Protein AF-A0A4S2TDA5-F1 (afdb_monomer)

pLDDT: mean 90.7, std 11.22, range [38.66, 98.19]

Solvent-accessible surface area (backbone atoms only — not comparable to full-atom values): 6690 Å² total; per-residue (Å²): 132,83,69,78,57,40,50,72,66,70,32,44,70,84,56,69,58,73,66,59,47,52,54,49,51,54,52,30,56,76,67,67,71,54,53,72,64,60,48,41,49,53,52,29,46,51,42,53,57,52,50,70,79,43,64,88,83,43,61,64,57,53,50,54,35,51,55,30,42,52,52,38,36,53,49,26,60,75,65,71,61,67,81,48,94,70,55,70,82,41,73,66,40,80,81,38,51,64,29,56,46,26,37,46,44,32,54,51,46,69,73,66,60,74,134

Radius of gyration: 13.61 Å; Cα contacts (8 Å, |Δi|>4): 101; chains: 1; bounding box: 36×39×34 Å

Mean predicted aligned error: 4.08 Å

Sequence (115 aa):
MTDFPPSADTAYINAPHVQEETEELLRLRRAGRISDRDWLLRHAALTDRQARGADPADSKVQTALQRSVDKLIAFDTANATTAGPLAADDPAWAADPRGYIRQEYALWAARNTRP

Foldseek 3Di:
DQDALHDLCLLCVPPDDLVVLVVVLVVCVVVVNDDPLRSLLSVLNSLVVVCVVDDPPPPVSVVSNVVSLVVNLVVCVVVVPQDADAHSPHCVCVVPSSSSSSRRSSVVCVVPPDD

Nearest PDB structures (foldseek):
  5kcu-assembly1_B  TM=4.171E-01  e=3.714E+00  Homo sapiens
  2qgt-assembly1_A  TM=4.045E-01  e=5.065E+00  Homo sapiens

Structure (mmCIF, N/CA/C/O backbone):
data_AF-A0A4S2TDA5-F1
#
_entry.id   AF-A0A4S2TDA5-F1
#
loop_
_atom_site.group_PDB
_atom_site.id
_atom_site.type_symbol
_atom_site.label_atom_id
_atom_site.label_alt_id
_atom_site.label_comp_id
_atom_site.label_asym_id
_atom_site.label_entity_id
_atom_site.label_seq_id
_atom_site.pdbx_PDB_ins_code
_atom_site.Cartn_x
_atom_site.Cartn_y
_atom_site.Cartn_z
_atom_site.occupancy
_atom_site.B_iso_or_equiv
_atom_site.auth_seq_id
_atom_site.auth_comp_id
_atom_site.auth_asym_id
_atom_site.auth_atom_id
_atom_site.pdbx_PDB_model_num
ATOM 1 N N . MET A 1 1 ? 0.842 -25.906 -2.315 1.00 40.72 1 MET A N 1
ATOM 2 C CA . MET A 1 1 ? 1.626 -24.808 -1.720 1.00 40.72 1 MET A CA 1
ATOM 3 C C . MET A 1 1 ? 1.199 -23.543 -2.429 1.00 40.72 1 MET A C 1
ATOM 5 O O . MET A 1 1 ? 1.286 -23.510 -3.645 1.00 40.72 1 MET A O 1
ATOM 9 N N . THR A 1 2 ? 0.631 -22.574 -1.722 1.00 51.94 2 THR A N 1
ATOM 10 C CA . THR A 1 2 ? 0.519 -21.209 -2.250 1.00 51.94 2 THR A CA 1
ATOM 11 C C . THR A 1 2 ? 1.919 -20.615 -2.231 1.00 51.94 2 THR A C 1
ATOM 13 O O . THR A 1 2 ? 2.501 -20.517 -1.151 1.00 51.94 2 THR A O 1
ATOM 16 N N . ASP A 1 3 ? 2.468 -20.286 -3.397 1.00 61.09 3 ASP A N 1
ATOM 17 C CA . ASP A 1 3 ? 3.717 -19.532 -3.482 1.00 61.09 3 ASP A CA 1
ATOM 18 C C . ASP A 1 3 ? 3.508 -18.180 -2.789 1.00 61.09 3 ASP A C 1
ATOM 20 O O . ASP A 1 3 ? 2.590 -17.427 -3.129 1.00 61.09 3 ASP A O 1
ATOM 24 N N . PHE A 1 4 ? 4.313 -17.920 -1.760 1.00 63.62 4 PHE A N 1
ATOM 25 C CA . PHE A 1 4 ? 4.355 -16.643 -1.057 1.00 63.62 4 PHE A CA 1
ATOM 26 C C . PHE A 1 4 ? 5.652 -15.917 -1.420 1.00 63.62 4 PHE A C 1
ATOM 28 O O . PHE A 1 4 ? 6.707 -16.558 -1.425 1.00 63.62 4 PHE A O 1
ATOM 35 N N . PRO A 1 5 ? 5.598 -14.597 -1.672 1.00 74.94 5 PRO A N 1
ATOM 36 C CA . PRO A 1 5 ? 4.406 -13.737 -1.745 1.00 74.94 5 PRO A CA 1
ATOM 37 C C . PRO A 1 5 ? 3.513 -14.028 -2.972 1.00 74.94 5 PRO A C 1
ATOM 39 O O . PRO A 1 5 ? 4.004 -14.550 -3.974 1.00 74.94 5 PRO A O 1
ATOM 42 N N . PRO A 1 6 ? 2.207 -13.687 -2.931 1.00 86.69 6 PRO A N 1
ATOM 43 C CA . PRO A 1 6 ? 1.319 -13.917 -4.066 1.00 86.69 6 PRO A CA 1
ATOM 44 C C . PRO A 1 6 ? 1.793 -13.145 -5.304 1.00 86.69 6 PRO A C 1
ATOM 46 O O . PRO A 1 6 ? 2.228 -11.992 -5.218 1.00 86.69 6 PRO A O 1
ATOM 49 N N . SER A 1 7 ? 1.656 -13.769 -6.477 1.00 90.50 7 SER A N 1
ATOM 50 C CA . SER A 1 7 ? 1.916 -13.100 -7.753 1.00 90.50 7 SER A CA 1
ATOM 51 C C . SER A 1 7 ? 0.991 -11.892 -7.938 1.00 90.50 7 SER A C 1
ATOM 53 O O . SER A 1 7 ? -0.084 -11.806 -7.339 1.00 90.50 7 SER A O 1
ATOM 55 N N . ALA A 1 8 ? 1.386 -10.955 -8.802 1.00 91.56 8 ALA A N 1
ATOM 56 C CA . ALA A 1 8 ? 0.557 -9.790 -9.103 1.00 91.56 8 ALA A CA 1
ATOM 57 C C . ALA A 1 8 ? -0.814 -10.184 -9.684 1.00 91.56 8 ALA A C 1
ATOM 59 O O . ALA A 1 8 ? -1.811 -9.538 -9.377 1.00 91.56 8 ALA A O 1
ATOM 60 N N . ASP A 1 9 ? -0.879 -11.242 -10.498 1.00 91.31 9 ASP A N 1
ATOM 61 C CA . ASP A 1 9 ? -2.145 -11.724 -11.064 1.00 91.31 9 ASP A CA 1
ATOM 62 C C . ASP A 1 9 ? -3.071 -12.266 -9.977 1.00 91.31 9 ASP A C 1
ATOM 64 O O . ASP A 1 9 ? -4.245 -11.911 -9.942 1.00 91.31 9 ASP A O 1
ATOM 68 N N . THR A 1 10 ? -2.533 -13.041 -9.032 1.00 92.19 10 THR A N 1
ATOM 69 C CA . THR A 1 10 ? -3.306 -13.551 -7.895 1.00 92.19 10 THR A CA 1
ATOM 70 C C . THR A 1 10 ? -3.750 -12.425 -6.962 1.00 92.19 10 THR A C 1
ATOM 72 O O . THR A 1 10 ? -4.908 -12.384 -6.554 1.00 92.19 10 THR A O 1
ATOM 75 N N . ALA A 1 11 ? -2.855 -11.492 -6.625 1.00 93.56 11 ALA A N 1
ATOM 76 C CA . ALA A 1 11 ? -3.148 -10.422 -5.673 1.00 93.56 11 ALA A CA 1
ATOM 77 C C . ALA A 1 11 ? -4.178 -9.411 -6.198 1.00 93.56 11 ALA A C 1
ATOM 79 O O . ALA A 1 11 ? -4.933 -8.838 -5.413 1.00 93.56 11 ALA A O 1
ATOM 80 N N . TYR A 1 12 ? -4.221 -9.193 -7.515 1.00 94.62 12 TYR A N 1
ATOM 81 C CA . TYR A 1 12 ? -5.059 -8.168 -8.137 1.00 94.62 12 TYR A CA 1
ATOM 82 C C . TYR A 1 12 ? -6.227 -8.720 -8.956 1.00 94.62 12 TYR A C 1
ATOM 84 O O . TYR A 1 12 ? -6.880 -7.941 -9.647 1.00 94.62 12 TYR A O 1
ATOM 92 N N . ILE A 1 13 ? -6.524 -10.020 -8.864 1.00 93.19 13 ILE A N 1
ATOM 93 C CA . ILE A 1 13 ? -7.575 -10.678 -9.661 1.00 93.19 13 ILE A CA 1
ATOM 94 C C . ILE A 1 13 ? -8.947 -9.991 -9.556 1.00 93.19 13 ILE A C 1
ATOM 96 O O . ILE A 1 13 ? -9.662 -9.899 -10.547 1.00 93.19 13 ILE A O 1
ATOM 100 N N . ASN A 1 14 ? -9.276 -9.449 -8.380 1.00 89.38 14 ASN A N 1
ATOM 101 C CA . ASN A 1 14 ? -10.534 -8.743 -8.109 1.00 89.38 14 ASN A CA 1
ATOM 102 C C . ASN A 1 14 ? -10.336 -7.232 -7.903 1.00 89.38 14 ASN A C 1
ATOM 104 O O . ASN A 1 14 ? -11.208 -6.559 -7.354 1.00 89.38 14 ASN A O 1
ATOM 108 N N . ALA A 1 15 ? -9.170 -6.690 -8.261 1.00 93.56 15 ALA A N 1
ATOM 109 C CA . ALA A 1 15 ? -8.893 -5.277 -8.054 1.00 93.56 15 ALA A CA 1
ATOM 110 C C . ALA A 1 15 ? -9.712 -4.418 -9.043 1.00 93.56 15 ALA A C 1
ATOM 112 O O . ALA A 1 15 ? -9.766 -4.761 -10.226 1.00 93.56 15 ALA A O 1
ATOM 113 N N . PRO A 1 16 ? -10.288 -3.277 -8.611 1.00 93.50 16 PRO A N 1
ATOM 114 C CA . PRO A 1 16 ? -10.987 -2.358 -9.511 1.00 93.50 16 PRO A CA 1
ATOM 115 C C . PRO A 1 16 ? -10.077 -1.848 -10.627 1.00 93.50 16 PRO A C 1
ATOM 117 O O . PRO A 1 16 ? -8.848 -1.843 -10.477 1.00 93.50 16 PRO A O 1
ATOM 120 N N . HIS A 1 17 ? -10.653 -1.348 -11.720 1.00 92.62 17 HIS A N 1
ATOM 121 C CA . HIS A 1 17 ? -9.850 -0.758 -12.787 1.00 92.62 17 HIS A CA 1
ATOM 122 C C . HIS A 1 17 ? -8.998 0.412 -12.251 1.00 92.62 17 HIS A C 1
ATOM 124 O O . HIS A 1 17 ? -9.404 1.131 -11.338 1.00 92.62 17 HIS A O 1
ATOM 130 N N . VAL A 1 18 ? -7.798 0.622 -12.810 1.00 91.88 18 VAL A N 1
ATOM 131 C CA . VAL A 1 18 ? -6.819 1.619 -12.316 1.00 91.88 18 VAL A CA 1
ATOM 132 C C . VAL A 1 18 ? -7.435 3.018 -12.203 1.00 91.88 18 VAL A C 1
ATOM 134 O O . VAL A 1 18 ? -7.221 3.705 -11.205 1.00 91.88 18 VAL A O 1
ATOM 137 N N . GLN A 1 19 ? -8.225 3.425 -13.200 1.00 92.81 19 GLN A N 1
ATOM 138 C CA . GLN A 1 19 ? -8.892 4.729 -13.205 1.00 92.81 19 GLN A CA 1
ATOM 139 C C . GLN A 1 19 ? -9.940 4.849 -12.085 1.00 92.81 19 GLN A C 1
ATOM 141 O O . GLN A 1 19 ? -9.928 5.828 -11.343 1.00 92.81 19 GLN A O 1
ATOM 146 N N . GLU A 1 20 ? -10.788 3.832 -11.916 1.00 94.38 20 GLU A N 1
ATOM 147 C CA . GLU A 1 20 ? -11.840 3.803 -10.889 1.00 94.38 20 GLU A CA 1
ATOM 148 C C . GLU A 1 20 ? -11.241 3.841 -9.480 1.00 94.38 20 GLU A C 1
ATOM 150 O O . GLU A 1 20 ? -11.670 4.625 -8.635 1.00 94.38 20 GLU A O 1
ATOM 155 N N . GLU A 1 21 ? -10.194 3.047 -9.238 1.00 95.25 21 GLU A N 1
ATOM 156 C CA . GLU A 1 21 ? -9.490 3.039 -7.956 1.00 95.25 21 GLU A CA 1
ATOM 157 C C . GLU A 1 21 ? -8.838 4.398 -7.668 1.00 95.25 21 GLU A C 1
ATOM 159 O O . GLU A 1 21 ? -8.874 4.870 -6.533 1.00 95.25 21 GLU A O 1
ATOM 164 N N . THR A 1 22 ? -8.261 5.048 -8.685 1.00 95.50 22 THR A N 1
ATOM 165 C CA . THR A 1 22 ? -7.651 6.379 -8.538 1.00 95.50 22 THR A CA 1
ATOM 166 C C . THR A 1 22 ? -8.688 7.405 -8.084 1.00 95.50 22 THR A C 1
ATOM 168 O O . THR A 1 22 ? -8.462 8.140 -7.118 1.00 95.50 22 THR A O 1
ATOM 171 N N . GLU A 1 23 ? -9.834 7.451 -8.762 1.00 96.81 23 GLU A N 1
ATOM 172 C CA . GLU A 1 23 ? -10.922 8.377 -8.446 1.00 96.81 23 GLU A CA 1
ATOM 173 C C . GLU A 1 23 ? -11.503 8.111 -7.056 1.00 96.81 23 GLU A C 1
ATOM 175 O O . GLU A 1 23 ? -11.663 9.042 -6.258 1.00 96.81 23 GLU A O 1
ATOM 180 N N . GLU A 1 24 ? -11.747 6.841 -6.729 1.00 96.12 24 GLU A N 1
ATOM 181 C CA . GLU A 1 24 ? -12.293 6.438 -5.438 1.00 96.12 24 GLU A CA 1
ATOM 182 C C . GLU A 1 24 ? -11.340 6.766 -4.288 1.00 96.12 24 GLU A C 1
ATOM 184 O O . GLU A 1 24 ? -11.759 7.340 -3.279 1.00 96.12 24 GLU A O 1
ATOM 189 N N . LEU A 1 25 ? -10.046 6.474 -4.439 1.00 96.56 25 LEU A N 1
ATOM 190 C CA . LEU A 1 25 ? -9.043 6.817 -3.438 1.00 96.56 25 LEU A CA 1
ATOM 191 C C . LEU A 1 25 ? -9.022 8.324 -3.178 1.00 96.56 25 LEU A C 1
ATOM 193 O O . LEU A 1 25 ? -9.111 8.750 -2.021 1.00 96.56 25 LEU A O 1
ATOM 197 N N . LEU A 1 26 ? -8.955 9.147 -4.228 1.00 96.62 26 LEU A N 1
ATOM 198 C CA . LEU A 1 26 ? -8.959 10.604 -4.082 1.00 96.62 26 LEU A CA 1
ATOM 199 C C . LEU A 1 26 ? -10.237 11.105 -3.401 1.00 96.62 26 LEU A C 1
ATOM 201 O O . LEU A 1 26 ? -10.170 11.977 -2.528 1.00 96.6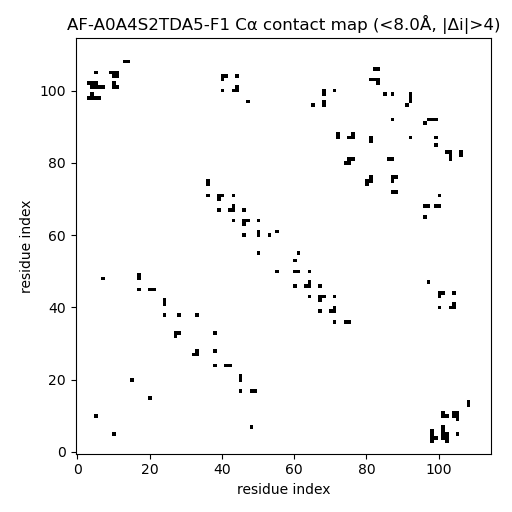2 26 LEU A O 1
ATOM 205 N N . ARG A 1 27 ? -11.395 10.544 -3.764 1.00 97.94 27 ARG A N 1
ATOM 206 C CA . ARG A 1 27 ? -12.688 10.873 -3.154 1.00 97.94 27 ARG A CA 1
ATOM 207 C C . ARG A 1 27 ? -12.701 10.540 -1.663 1.00 97.94 27 ARG A C 1
ATOM 209 O O . ARG A 1 27 ? -13.055 11.398 -0.853 1.00 97.94 27 ARG A O 1
ATOM 216 N N . LEU A 1 28 ? -12.289 9.328 -1.287 1.00 97.44 28 LEU A N 1
ATOM 217 C CA . LEU A 1 28 ? -12.238 8.884 0.106 1.00 97.44 28 LEU A CA 1
ATOM 218 C C . LEU A 1 28 ? -11.256 9.713 0.936 1.00 97.44 28 LEU A C 1
ATOM 220 O O . LEU A 1 28 ? -11.592 10.108 2.054 1.00 97.44 28 LEU A O 1
ATOM 224 N N . ARG A 1 29 ? -10.073 10.022 0.387 1.00 96.31 29 ARG A N 1
ATOM 225 C CA . ARG A 1 29 ? -9.055 10.825 1.076 1.00 96.31 29 ARG A CA 1
ATOM 226 C C . ARG A 1 29 ? -9.543 12.243 1.342 1.00 96.31 29 ARG A C 1
ATOM 228 O O . ARG A 1 29 ? -9.423 12.715 2.467 1.00 96.31 29 ARG A O 1
ATOM 235 N N . ARG A 1 30 ? -10.140 12.902 0.343 1.00 96.50 30 ARG A N 1
ATOM 236 C CA . ARG A 1 30 ? -10.716 14.253 0.495 1.00 96.50 30 ARG A CA 1
ATOM 237 C C . ARG A 1 30 ? -11.857 14.289 1.506 1.00 96.50 30 ARG A C 1
ATOM 239 O O . ARG A 1 30 ? -11.986 15.261 2.237 1.00 96.50 30 ARG A O 1
ATOM 246 N N . ALA A 1 31 ? -12.666 13.234 1.553 1.00 97.19 31 ALA A N 1
ATOM 247 C CA . ALA A 1 31 ? -13.766 13.117 2.502 1.00 97.19 31 ALA A CA 1
ATOM 248 C C . ALA A 1 31 ? -13.324 12.685 3.916 1.00 97.19 31 ALA A C 1
ATOM 250 O O . ALA A 1 31 ? -14.174 12.600 4.797 1.00 97.19 31 ALA A O 1
ATOM 251 N N . GLY A 1 32 ? -12.043 12.357 4.137 1.00 96.44 32 GLY A N 1
ATOM 252 C CA . GLY A 1 32 ? -11.566 11.802 5.411 1.00 96.44 32 GLY A CA 1
ATOM 253 C C . GLY A 1 32 ? -12.163 10.427 5.746 1.00 96.44 32 GLY A C 1
ATOM 254 O O . GLY A 1 32 ? -12.311 10.087 6.913 1.00 96.44 32 GLY A O 1
ATOM 255 N N . ARG A 1 33 ? -12.556 9.643 4.731 1.00 97.00 33 ARG A N 1
ATOM 256 C CA . ARG A 1 33 ? -13.287 8.365 4.872 1.00 97.00 33 ARG A CA 1
ATOM 257 C C . ARG A 1 33 ? -12.427 7.124 4.622 1.00 97.00 33 ARG A C 1
ATOM 259 O O . ARG A 1 33 ? -12.961 6.051 4.361 1.00 97.00 33 ARG A O 1
ATOM 266 N N . ILE A 1 34 ? -11.110 7.271 4.668 1.00 97.00 34 ILE A N 1
ATOM 267 C CA . ILE A 1 34 ? -10.143 6.180 4.537 1.00 97.00 34 ILE A CA 1
ATOM 268 C C . ILE A 1 34 ? -9.085 6.339 5.620 1.00 97.00 34 ILE A C 1
ATOM 270 O O . ILE A 1 34 ? -8.634 7.457 5.878 1.00 97.00 34 ILE A O 1
ATOM 274 N N . SER A 1 35 ? -8.714 5.234 6.265 1.00 97.06 35 SER A N 1
ATOM 275 C CA . SER A 1 35 ? -7.619 5.233 7.233 1.00 97.06 35 SER A CA 1
ATOM 276 C C . SER A 1 35 ? -6.291 5.525 6.526 1.00 97.06 35 SER A C 1
ATOM 278 O O . SER A 1 35 ? -6.146 5.290 5.323 1.00 97.06 35 SER A O 1
ATOM 280 N N . ASP A 1 36 ? -5.297 6.024 7.262 1.00 97.00 36 ASP A N 1
ATOM 281 C CA . ASP A 1 36 ? -3.963 6.232 6.687 1.00 97.00 36 ASP A CA 1
ATOM 282 C C . ASP A 1 36 ? -3.360 4.920 6.176 1.00 97.00 36 ASP A C 1
ATOM 284 O O . ASP A 1 36 ? -2.780 4.901 5.091 1.00 97.00 36 ASP A O 1
ATOM 288 N N . ARG A 1 37 ? -3.578 3.813 6.896 1.00 97.38 37 ARG A N 1
ATOM 289 C CA . ARG A 1 37 ? -3.109 2.490 6.480 1.00 97.38 37 ARG A CA 1
ATOM 290 C C . ARG A 1 37 ? -3.741 2.037 5.164 1.00 97.38 37 ARG A C 1
ATOM 292 O O . ARG A 1 37 ? -3.017 1.677 4.240 1.00 97.38 37 ARG A O 1
ATOM 299 N N . ASP A 1 38 ? -5.070 2.079 5.056 1.00 97.38 38 ASP A N 1
ATOM 300 C CA . ASP A 1 38 ? -5.774 1.640 3.844 1.00 97.38 38 ASP A CA 1
ATOM 301 C C . ASP A 1 38 ? -5.413 2.527 2.654 1.00 97.38 38 ASP A C 1
ATOM 303 O O . ASP A 1 38 ? -5.267 2.037 1.536 1.00 97.38 38 ASP A O 1
ATOM 307 N N . TRP A 1 39 ? -5.220 3.827 2.890 1.00 97.38 39 TRP A N 1
ATOM 308 C CA . TRP A 1 39 ? -4.723 4.741 1.871 1.00 97.38 39 TRP A CA 1
ATOM 309 C C . TRP A 1 39 ? -3.327 4.337 1.385 1.00 97.38 39 TRP A C 1
ATOM 311 O O . TRP A 1 39 ? -3.132 4.194 0.180 1.00 97.38 39 TRP A O 1
ATOM 321 N N . LEU A 1 40 ? -2.370 4.129 2.297 1.00 98.19 40 LEU A N 1
ATOM 322 C CA . LEU A 1 40 ? -1.007 3.718 1.951 1.00 98.19 40 LEU A CA 1
ATOM 323 C C . LEU A 1 40 ? -1.004 2.401 1.171 1.00 98.19 40 LEU A C 1
ATOM 325 O O . LEU A 1 40 ? -0.384 2.324 0.110 1.00 98.19 40 LEU A O 1
ATOM 329 N N . LEU A 1 41 ? -1.742 1.399 1.655 1.00 98.19 41 LEU A N 1
ATOM 330 C CA . LEU A 1 41 ? -1.820 0.081 1.036 1.00 98.19 41 LEU A CA 1
ATOM 331 C C . LEU A 1 41 ? -2.409 0.150 -0.375 1.00 98.19 41 LEU A C 1
ATOM 333 O O . LEU A 1 41 ? -1.801 -0.323 -1.336 1.00 98.19 41 LEU A O 1
ATOM 337 N N . ARG A 1 42 ? -3.588 0.759 -0.518 1.00 97.69 42 ARG A N 1
ATOM 338 C CA . ARG A 1 42 ? -4.284 0.822 -1.808 1.00 97.69 42 ARG A CA 1
ATOM 339 C C . ARG A 1 42 ? -3.544 1.701 -2.813 1.00 97.69 42 ARG A C 1
ATOM 341 O O . ARG A 1 42 ? -3.478 1.351 -3.988 1.00 97.69 42 ARG A O 1
ATOM 348 N N . HIS A 1 43 ? -2.919 2.791 -2.363 1.00 97.12 43 HIS A N 1
ATOM 349 C CA . HIS A 1 43 ? -2.061 3.618 -3.211 1.00 97.12 43 HIS A CA 1
ATOM 350 C C . HIS A 1 43 ? -0.816 2.850 -3.686 1.00 97.12 43 HIS A C 1
ATOM 352 O O . HIS A 1 43 ? -0.443 2.932 -4.859 1.00 97.12 43 HIS A O 1
ATOM 358 N N . ALA A 1 44 ? -0.176 2.077 -2.806 1.00 97.06 44 ALA A N 1
ATOM 359 C CA . ALA A 1 44 ? 0.964 1.241 -3.171 1.00 97.06 44 ALA A CA 1
ATOM 360 C C . ALA A 1 44 ? 0.566 0.154 -4.188 1.00 97.06 44 ALA A C 1
ATOM 362 O O . ALA A 1 44 ? 1.233 0.002 -5.211 1.00 97.06 44 ALA A O 1
ATOM 363 N N . ALA A 1 45 ? -0.56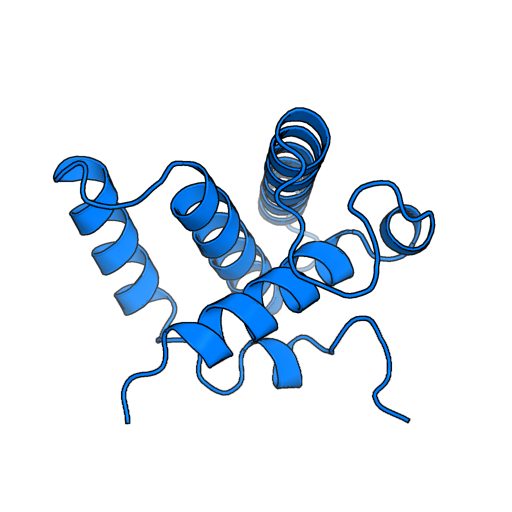9 -0.521 -3.977 1.00 96.94 45 ALA A N 1
ATOM 364 C CA . ALA A 1 45 ? -1.118 -1.510 -4.908 1.00 96.94 45 ALA A CA 1
ATOM 365 C C . ALA A 1 45 ? -1.510 -0.906 -6.266 1.00 96.94 45 ALA A C 1
ATOM 367 O O . ALA A 1 45 ? -1.298 -1.514 -7.315 1.00 96.94 45 ALA A O 1
ATOM 368 N N . LEU A 1 46 ? -2.070 0.307 -6.281 1.00 95.38 46 LEU A N 1
ATOM 369 C CA . LEU A 1 46 ? -2.335 1.050 -7.513 1.00 95.38 46 LEU A CA 1
ATOM 370 C C . LEU A 1 46 ? -1.034 1.343 -8.277 1.00 95.38 46 LEU A C 1
ATOM 372 O O . LEU A 1 46 ? -0.966 1.107 -9.483 1.00 95.38 46 LEU A O 1
ATOM 376 N N . THR A 1 47 ? 0.005 1.782 -7.564 1.00 94.62 47 THR A N 1
ATOM 377 C CA . THR A 1 47 ? 1.319 2.092 -8.147 1.00 94.62 47 THR A CA 1
ATOM 378 C C . THR A 1 47 ? 2.002 0.836 -8.707 1.00 94.62 47 THR A C 1
ATOM 380 O O . THR A 1 47 ? 2.529 0.878 -9.817 1.00 94.62 47 THR A O 1
ATOM 383 N N . ASP A 1 48 ? 1.953 -0.304 -8.002 1.00 94.94 48 ASP A N 1
ATOM 384 C CA . ASP A 1 48 ? 2.503 -1.583 -8.497 1.00 94.94 48 ASP A CA 1
ATOM 385 C C . ASP A 1 48 ?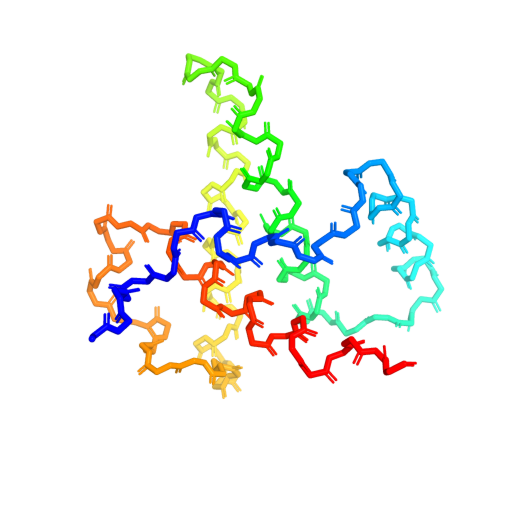 1.786 -2.041 -9.775 1.00 94.94 48 ASP A C 1
ATOM 387 O O . ASP A 1 48 ? 2.435 -2.464 -10.731 1.00 94.94 48 ASP A O 1
ATOM 391 N N . ARG A 1 49 ? 0.455 -1.887 -9.847 1.00 93.81 49 ARG A N 1
ATOM 392 C CA . ARG A 1 49 ? -0.327 -2.208 -11.054 1.00 93.81 49 ARG A CA 1
ATOM 393 C C . ARG A 1 49 ? 0.002 -1.293 -12.230 1.00 93.81 49 ARG A C 1
ATOM 395 O O . ARG A 1 49 ? 0.167 -1.789 -13.341 1.00 93.81 49 ARG A O 1
ATOM 402 N N . GLN A 1 50 ? 0.148 0.011 -12.002 1.00 90.19 50 GLN A N 1
ATOM 403 C CA . GLN A 1 50 ? 0.575 0.958 -13.040 1.00 90.19 50 GLN A CA 1
ATOM 404 C C . GLN A 1 50 ? 1.982 0.631 -13.558 1.00 90.19 50 GLN A C 1
ATOM 406 O O . GLN A 1 50 ? 2.220 0.670 -14.764 1.00 90.19 50 GLN A O 1
ATOM 411 N N . ALA A 1 51 ? 2.888 0.215 -12.669 1.00 89.12 51 ALA A N 1
ATOM 412 C CA . ALA A 1 51 ? 4.243 -0.185 -13.032 1.00 89.12 51 ALA A CA 1
ATOM 413 C C . ALA A 1 51 ? 4.312 -1.439 -13.919 1.00 89.12 51 ALA A C 1
ATOM 415 O O . ALA A 1 51 ? 5.340 -1.658 -14.553 1.00 89.12 51 ALA A O 1
ATOM 416 N N . ARG A 1 52 ? 3.248 -2.254 -13.994 1.00 84.19 52 ARG A N 1
ATOM 417 C CA . ARG A 1 52 ? 3.177 -3.406 -14.914 1.00 84.19 52 ARG A CA 1
ATOM 418 C C . ARG A 1 52 ? 2.972 -2.997 -16.372 1.00 84.19 52 ARG A C 1
ATOM 420 O O . ARG A 1 52 ? 3.382 -3.735 -17.258 1.00 84.19 52 ARG A O 1
ATOM 427 N N . GLY A 1 53 ? 2.304 -1.868 -16.609 1.00 76.69 53 GLY A N 1
ATOM 428 C CA . GLY A 1 53 ? 2.075 -1.323 -17.951 1.00 76.69 53 GLY A CA 1
ATOM 429 C C . GLY A 1 53 ? 3.107 -0.276 -18.372 1.00 76.69 53 GLY A C 1
ATOM 430 O O . GLY A 1 53 ? 3.073 0.184 -19.509 1.00 76.69 53 GLY A O 1
ATOM 431 N N . ALA A 1 54 ? 3.992 0.124 -17.457 1.00 79.56 54 ALA A N 1
ATOM 432 C CA . ALA A 1 54 ? 5.033 1.108 -17.706 1.00 79.56 54 ALA A CA 1
ATOM 433 C C . ALA A 1 54 ? 6.287 0.460 -18.307 1.00 79.56 54 ALA A C 1
ATOM 435 O O . ALA A 1 54 ? 6.586 -0.706 -18.047 1.00 79.56 54 ALA A O 1
ATOM 436 N N . ASP A 1 55 ? 7.048 1.249 -19.065 1.00 79.25 55 ASP A N 1
ATOM 437 C CA . ASP A 1 55 ? 8.393 0.868 -19.489 1.00 79.25 55 ASP A CA 1
ATOM 438 C C . ASP A 1 55 ? 9.262 0.607 -18.239 1.00 79.25 55 ASP A C 1
ATOM 440 O O . ASP A 1 55 ? 9.358 1.484 -17.373 1.00 79.25 55 ASP A O 1
ATOM 444 N N . PRO A 1 56 ? 9.908 -0.567 -18.107 1.00 73.75 56 PRO A N 1
ATOM 445 C CA . PRO A 1 56 ? 10.852 -0.833 -17.025 1.00 73.75 56 PRO A CA 1
ATOM 446 C C . PRO A 1 56 ? 11.978 0.209 -16.905 1.00 73.75 56 PRO A C 1
ATOM 448 O O . PRO A 1 56 ? 12.506 0.397 -15.808 1.00 73.75 56 PRO A O 1
ATOM 451 N N . ALA A 1 57 ? 12.324 0.906 -17.993 1.00 79.81 57 ALA A N 1
ATOM 452 C CA . ALA A 1 57 ? 13.296 1.997 -18.000 1.00 79.81 57 ALA A CA 1
ATOM 453 C C . ALA A 1 57 ? 12.758 3.317 -17.405 1.00 79.81 57 ALA A C 1
ATOM 455 O O . ALA A 1 57 ? 13.538 4.243 -17.160 1.00 79.81 57 ALA A O 1
ATOM 456 N N . ASP A 1 58 ? 11.452 3.423 -17.126 1.00 84.50 58 ASP A N 1
ATOM 457 C CA . ASP A 1 58 ? 10.870 4.584 -16.452 1.00 84.50 58 ASP A CA 1
ATOM 458 C C . ASP A 1 58 ? 11.236 4.598 -14.959 1.00 84.50 58 ASP A C 1
ATOM 460 O O . ASP A 1 58 ? 10.540 4.085 -14.074 1.00 84.50 58 ASP A O 1
ATOM 464 N N . SER A 1 59 ? 12.356 5.257 -14.674 1.00 84.00 59 SER A N 1
ATOM 465 C CA . SER A 1 59 ? 12.891 5.433 -13.324 1.00 84.00 59 SER A CA 1
ATOM 466 C C . SER A 1 59 ? 11.944 6.169 -12.372 1.00 84.00 59 SER A C 1
ATOM 468 O O . SER A 1 59 ? 12.034 5.966 -11.155 1.00 84.00 59 SER A O 1
ATOM 470 N N . LYS A 1 60 ? 11.010 6.991 -12.874 1.00 87.62 60 LYS A N 1
ATOM 471 C CA . LYS A 1 60 ? 10.053 7.709 -12.019 1.00 87.62 60 LYS A CA 1
ATOM 472 C C . LYS A 1 60 ? 9.042 6.741 -11.430 1.00 87.62 60 LYS A C 1
ATOM 474 O O . LYS A 1 60 ? 8.785 6.802 -10.228 1.00 87.62 60 LYS A O 1
ATOM 479 N N . VAL A 1 61 ? 8.518 5.835 -12.254 1.00 83.38 61 VAL A N 1
ATOM 480 C CA . VAL A 1 61 ? 7.556 4.814 -11.823 1.00 83.38 61 VAL A CA 1
ATOM 481 C C . VAL A 1 61 ? 8.202 3.859 -10.819 1.00 83.38 61 VAL A C 1
ATOM 483 O O . VAL A 1 61 ? 7.625 3.611 -9.760 1.00 83.38 61 VAL A O 1
ATOM 486 N N . GLN A 1 62 ? 9.437 3.412 -11.077 1.00 85.31 62 GLN A N 1
ATOM 487 C CA . GLN A 1 62 ? 10.169 2.550 -10.138 1.00 85.31 62 GLN A CA 1
ATOM 488 C C . GLN A 1 62 ? 10.434 3.250 -8.797 1.00 85.31 62 GLN A C 1
ATOM 490 O O . GLN A 1 62 ? 10.211 2.674 -7.732 1.00 85.31 62 GLN A O 1
ATOM 495 N N . THR A 1 63 ? 10.836 4.524 -8.832 1.00 90.44 63 THR A N 1
ATOM 496 C CA . THR A 1 63 ? 11.075 5.317 -7.617 1.00 90.44 63 THR A CA 1
ATOM 497 C C . THR A 1 63 ? 9.786 5.544 -6.822 1.00 90.44 63 THR A C 1
ATOM 499 O O . THR A 1 63 ? 9.789 5.466 -5.593 1.00 90.44 63 THR A O 1
ATOM 502 N N . ALA A 1 64 ? 8.673 5.843 -7.497 1.00 90.62 64 ALA A N 1
ATOM 503 C CA . ALA A 1 64 ? 7.376 6.036 -6.851 1.00 90.62 64 ALA A CA 1
ATOM 504 C C . ALA A 1 64 ? 6.875 4.747 -6.186 1.00 90.62 64 ALA A C 1
ATOM 506 O O . ALA A 1 64 ? 6.346 4.795 -5.071 1.00 90.62 64 ALA A O 1
ATOM 507 N N . LEU A 1 65 ? 7.086 3.605 -6.843 1.00 91.88 65 LEU A N 1
ATOM 508 C CA . LEU A 1 65 ? 6.752 2.299 -6.297 1.00 91.88 65 LEU A CA 1
ATOM 509 C C . LEU A 1 65 ? 7.580 1.985 -5.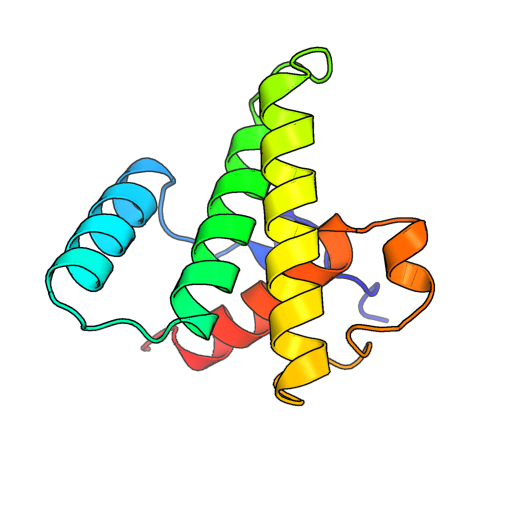052 1.00 91.88 65 LEU A C 1
ATOM 511 O O . LEU A 1 65 ? 6.991 1.707 -4.010 1.00 91.88 65 LEU A O 1
ATOM 515 N N . GLN A 1 66 ? 8.908 2.126 -5.120 1.00 93.56 66 GLN A N 1
ATOM 516 C CA . GLN A 1 66 ? 9.777 1.876 -3.967 1.00 93.56 66 GLN A CA 1
ATOM 517 C C . GLN A 1 66 ? 9.378 2.747 -2.770 1.00 93.56 66 GLN A C 1
ATOM 519 O O . GLN A 1 66 ? 9.132 2.237 -1.684 1.00 93.56 66 GLN A O 1
ATOM 524 N N . ARG A 1 67 ? 9.164 4.051 -2.987 1.00 95.62 67 ARG A N 1
ATOM 525 C CA . ARG A 1 67 ? 8.701 4.964 -1.927 1.00 95.62 67 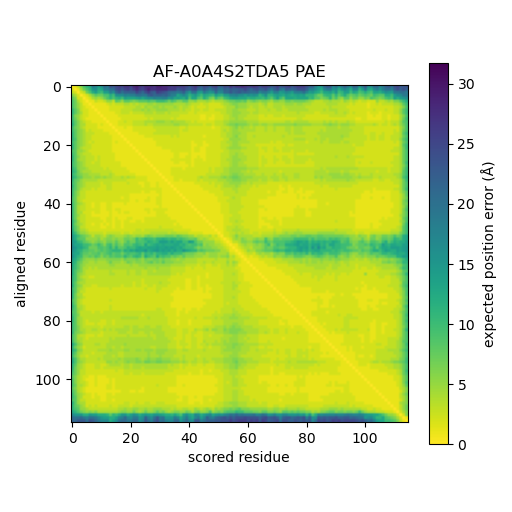ARG A CA 1
ATOM 526 C C . ARG A 1 67 ? 7.356 4.561 -1.327 1.00 95.62 67 ARG A C 1
ATOM 528 O O . ARG A 1 67 ? 7.095 4.880 -0.169 1.00 95.62 67 ARG A O 1
ATOM 535 N N . SER A 1 68 ? 6.473 3.952 -2.114 1.00 95.75 68 SER A N 1
ATOM 536 C CA . SER A 1 68 ? 5.169 3.499 -1.628 1.00 95.75 68 SER A CA 1
ATOM 537 C C . SER A 1 68 ? 5.305 2.239 -0.773 1.00 95.75 68 SER A C 1
ATOM 539 O O . SER A 1 68 ? 4.680 2.180 0.285 1.00 95.75 68 SER A O 1
ATOM 541 N N . VAL A 1 69 ? 6.161 1.292 -1.181 1.00 95.94 69 VAL A N 1
ATOM 542 C CA . VAL A 1 69 ? 6.528 0.118 -0.368 1.00 95.94 69 VAL A CA 1
ATOM 543 C C . VAL A 1 69 ? 7.130 0.570 0.962 1.00 95.94 69 VAL A C 1
ATOM 545 O O . VAL A 1 69 ? 6.623 0.197 2.016 1.00 95.94 69 VAL A O 1
ATOM 548 N N . ASP A 1 70 ? 8.153 1.429 0.917 1.00 96.38 70 ASP A N 1
ATOM 549 C CA . ASP A 1 70 ? 8.897 1.861 2.105 1.00 96.38 70 ASP A CA 1
ATOM 550 C C . ASP A 1 70 ? 7.982 2.541 3.129 1.00 96.38 70 ASP A C 1
ATOM 552 O O . ASP A 1 70 ? 8.065 2.277 4.326 1.00 96.38 70 ASP A O 1
ATOM 556 N N . LYS A 1 71 ? 7.066 3.403 2.664 1.00 97.75 71 LYS A N 1
ATOM 557 C CA . LYS A 1 71 ? 6.091 4.071 3.537 1.00 97.75 71 LYS A CA 1
ATOM 558 C C . LYS A 1 71 ? 5.127 3.088 4.186 1.00 97.75 71 LYS A C 1
ATOM 560 O O . LYS A 1 71 ? 4.788 3.277 5.351 1.00 97.75 71 LYS A O 1
ATOM 565 N N . LEU A 1 72 ? 4.665 2.084 3.441 1.00 98.06 72 LEU A N 1
ATOM 566 C CA . LEU A 1 72 ? 3.750 1.080 3.969 1.00 98.06 72 LEU A CA 1
ATOM 567 C C . LEU A 1 72 ? 4.452 0.194 5.004 1.00 98.06 72 LEU A C 1
ATOM 569 O O . LEU A 1 72 ? 3.919 0.031 6.096 1.00 98.06 72 LEU A O 1
ATOM 573 N N . ILE A 1 73 ? 5.657 -0.301 4.699 1.00 97.44 73 ILE A N 1
ATOM 574 C CA . ILE A 1 73 ? 6.474 -1.086 5.638 1.00 97.44 73 ILE A CA 1
ATOM 575 C C . ILE A 1 73 ? 6.757 -0.271 6.898 1.00 97.44 73 ILE A C 1
ATOM 577 O O . ILE A 1 73 ? 6.482 -0.734 7.998 1.00 97.44 73 ILE A O 1
ATOM 581 N N . ALA A 1 74 ? 7.235 0.969 6.763 1.00 97.50 74 ALA A N 1
ATOM 582 C CA . ALA A 1 74 ? 7.526 1.816 7.917 1.00 97.50 74 ALA A CA 1
ATOM 583 C C . ALA A 1 74 ? 6.282 2.061 8.787 1.00 97.50 74 ALA A C 1
ATOM 585 O O . ALA A 1 74 ? 6.372 2.013 10.014 1.00 97.50 74 ALA A O 1
ATOM 586 N N . PHE A 1 75 ? 5.121 2.298 8.163 1.00 98.19 75 PHE A N 1
ATOM 587 C CA . PHE A 1 75 ? 3.860 2.450 8.883 1.00 98.19 75 PHE A CA 1
ATOM 588 C C . PHE A 1 75 ? 3.478 1.160 9.616 1.00 98.19 75 PHE A C 1
ATOM 590 O O . PHE A 1 75 ? 3.164 1.209 10.805 1.00 98.19 75 PHE A O 1
ATOM 597 N N . ASP A 1 76 ? 3.523 0.017 8.935 1.00 98.06 76 ASP A N 1
ATOM 598 C CA . ASP A 1 76 ? 3.105 -1.261 9.507 1.00 98.06 76 ASP A CA 1
ATOM 599 C C . ASP A 1 76 ? 4.044 -1.751 10.609 1.00 98.06 76 ASP A C 1
ATOM 601 O O . ASP A 1 76 ? 3.560 -2.240 11.628 1.00 98.06 76 ASP A O 1
ATOM 605 N N . THR A 1 77 ? 5.354 -1.538 10.474 1.00 96.88 77 THR A N 1
ATOM 606 C CA . THR A 1 77 ? 6.334 -1.820 11.529 1.00 96.88 77 THR A CA 1
ATOM 607 C C . THR A 1 77 ? 6.098 -0.937 12.752 1.00 96.88 77 THR A C 1
ATOM 609 O O . THR A 1 77 ? 6.083 -1.433 13.876 1.00 96.88 77 THR A O 1
ATOM 612 N N . ALA A 1 78 ? 5.873 0.367 12.559 1.00 97.69 78 ALA A N 1
ATOM 613 C CA . ALA A 1 78 ? 5.667 1.298 13.669 1.00 97.69 78 ALA A CA 1
ATOM 614 C C . ALA A 1 78 ? 4.354 1.053 14.433 1.00 97.69 78 ALA A C 1
ATOM 616 O O . ALA A 1 78 ? 4.275 1.360 15.621 1.00 97.69 78 ALA A O 1
ATOM 617 N N . ASN A 1 79 ? 3.329 0.518 13.761 1.00 97.12 79 ASN A N 1
ATOM 618 C CA . ASN A 1 79 ? 1.991 0.341 14.330 1.00 97.12 79 ASN A CA 1
ATOM 619 C C . ASN A 1 79 ? 1.602 -1.130 14.559 1.00 97.12 79 ASN A C 1
ATOM 621 O O . ASN A 1 79 ? 0.496 -1.386 15.030 1.00 97.12 79 ASN A O 1
ATOM 625 N N . ALA A 1 80 ? 2.480 -2.087 14.240 1.00 96.25 80 ALA A N 1
ATOM 626 C CA . ALA A 1 80 ? 2.208 -3.527 14.279 1.00 96.25 80 ALA A CA 1
ATOM 627 C C . ALA A 1 80 ? 0.923 -3.922 13.517 1.00 96.25 80 ALA A C 1
ATOM 629 O O . ALA A 1 80 ? 0.096 -4.688 14.012 1.00 96.25 80 ALA A O 1
ATOM 630 N N . THR A 1 81 ? 0.741 -3.378 12.309 1.00 96.69 81 THR A N 1
ATOM 631 C CA . THR A 1 81 ? -0.498 -3.539 11.523 1.00 96.69 81 THR A CA 1
ATOM 632 C C . THR A 1 81 ? -0.409 -4.516 10.350 1.00 96.69 81 THR A C 1
ATOM 634 O O . THR A 1 81 ? -1.387 -4.650 9.613 1.00 96.69 81 THR A O 1
ATOM 637 N N . THR A 1 82 ? 0.709 -5.228 10.175 1.00 97.06 82 THR A N 1
ATOM 638 C CA . THR A 1 82 ? 0.842 -6.286 9.158 1.00 97.06 82 THR A CA 1
ATOM 639 C C . THR A 1 82 ? -0.236 -7.354 9.338 1.00 97.06 82 THR A C 1
ATOM 641 O O . THR A 1 82 ? -0.459 -7.855 10.441 1.00 97.06 82 THR A O 1
ATOM 644 N N . ALA A 1 83 ? -0.929 -7.697 8.253 1.00 94.69 83 ALA A N 1
ATOM 645 C CA . ALA A 1 83 ? -2.032 -8.649 8.275 1.00 94.6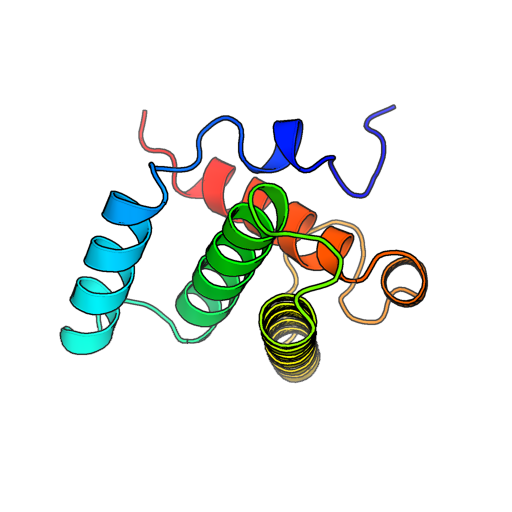9 83 ALA A CA 1
ATOM 646 C C . ALA A 1 83 ? -1.645 -10.036 7.753 1.00 94.69 83 ALA A C 1
ATOM 648 O O . ALA A 1 83 ? -2.331 -11.008 8.082 1.00 94.69 83 ALA A O 1
ATOM 649 N N . GLY A 1 84 ? -0.632 -10.121 6.892 1.00 93.12 84 GLY A N 1
ATOM 650 C CA . GLY A 1 84 ? -0.221 -11.365 6.262 1.00 93.12 84 GLY A CA 1
ATOM 651 C C . GLY A 1 84 ? 0.827 -12.169 7.019 1.00 93.12 84 GLY A C 1
ATOM 652 O O . GLY A 1 84 ? 1.287 -11.767 8.084 1.00 93.12 84 GLY A O 1
ATOM 653 N N . PRO A 1 85 ? 1.152 -13.362 6.490 1.00 93.88 85 PRO A N 1
ATOM 654 C CA . PRO A 1 85 ? 1.984 -14.338 7.187 1.00 93.88 85 PRO A CA 1
ATOM 655 C C . PRO A 1 85 ? 3.456 -13.933 7.294 1.00 93.88 85 PRO A C 1
ATOM 657 O O . PRO A 1 85 ? 4.115 -14.347 8.243 1.00 93.88 85 PRO A O 1
ATOM 660 N N . LEU A 1 86 ? 3.972 -13.155 6.340 1.00 94.81 86 LEU A N 1
ATOM 661 C CA . LEU A 1 86 ? 5.325 -12.607 6.398 1.00 94.81 86 LEU A CA 1
ATOM 662 C C . LEU A 1 86 ? 5.264 -11.196 6.997 1.00 94.81 86 LEU A C 1
ATOM 664 O O . LEU A 1 86 ? 4.519 -10.341 6.506 1.00 94.81 86 LEU A O 1
ATOM 668 N N . ALA A 1 87 ? 6.020 -10.980 8.075 1.00 94.81 87 ALA A N 1
ATOM 669 C CA . ALA A 1 87 ? 6.066 -9.720 8.813 1.00 94.81 87 ALA A CA 1
ATOM 670 C C . ALA A 1 87 ? 6.696 -8.592 7.977 1.00 94.81 87 ALA A C 1
ATOM 672 O O . ALA A 1 87 ? 7.401 -8.855 7.010 1.00 94.81 87 ALA A O 1
ATOM 673 N N . ALA A 1 88 ? 6.466 -7.325 8.335 1.00 95.12 88 ALA A N 1
ATOM 674 C CA . ALA A 1 88 ? 7.007 -6.178 7.592 1.00 95.12 88 ALA A CA 1
ATOM 675 C C . ALA A 1 88 ? 8.550 -6.104 7.566 1.00 95.12 88 ALA A C 1
ATOM 677 O O . ALA A 1 88 ? 9.113 -5.482 6.667 1.00 95.12 88 ALA A O 1
ATOM 678 N N . ASP A 1 89 ? 9.233 -6.735 8.522 1.00 93.44 89 ASP A N 1
ATOM 679 C CA . ASP A 1 89 ? 10.695 -6.826 8.619 1.00 93.44 89 ASP A CA 1
ATOM 680 C C . ASP A 1 89 ? 11.271 -8.135 8.049 1.00 93.44 89 ASP A C 1
ATOM 682 O O . ASP A 1 89 ? 12.472 -8.387 8.173 1.00 93.44 89 ASP A O 1
ATOM 686 N N . ASP A 1 90 ? 10.440 -8.958 7.402 1.00 94.75 90 ASP A N 1
ATOM 687 C CA . ASP A 1 90 ? 10.885 -10.214 6.810 1.00 94.75 90 ASP A CA 1
ATOM 688 C C . ASP A 1 90 ? 11.933 -9.968 5.700 1.00 94.75 90 ASP A C 1
ATOM 690 O O . ASP A 1 90 ? 11.723 -9.134 4.807 1.00 94.75 90 ASP A O 1
ATOM 694 N N . PRO A 1 91 ? 13.070 -10.692 5.704 1.00 92.50 91 PRO A N 1
ATOM 695 C CA . PRO A 1 91 ? 14.128 -10.509 4.712 1.00 92.50 91 PRO A CA 1
ATOM 696 C C . PRO A 1 91 ? 13.688 -10.807 3.269 1.00 92.50 91 PRO A C 1
ATOM 698 O O . PRO A 1 91 ? 14.355 -10.351 2.336 1.00 92.50 91 PRO A O 1
ATOM 701 N N . ALA A 1 92 ? 12.574 -11.517 3.050 1.00 91.44 92 ALA A N 1
ATOM 702 C CA . ALA A 1 92 ? 12.012 -11.746 1.718 1.00 91.44 92 ALA A CA 1
ATOM 703 C C . ALA A 1 92 ? 11.742 -10.434 0.955 1.00 91.44 92 ALA A C 1
ATOM 705 O O . ALA A 1 92 ? 11.879 -10.386 -0.271 1.00 91.44 92 ALA A O 1
ATOM 706 N N . TRP A 1 93 ? 11.438 -9.342 1.666 1.00 92.06 93 TRP A N 1
ATOM 707 C CA . TRP A 1 93 ? 11.142 -8.040 1.0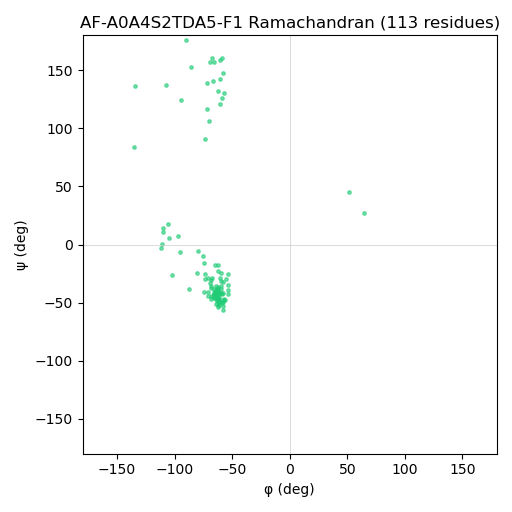59 1.00 92.06 93 TRP A CA 1
ATOM 708 C C . TRP A 1 93 ? 12.366 -7.316 0.519 1.00 92.06 93 TRP A C 1
ATOM 710 O O . TRP A 1 93 ? 12.216 -6.416 -0.301 1.00 92.06 93 TRP A O 1
ATOM 720 N N . ALA A 1 94 ? 13.578 -7.719 0.907 1.00 89.25 94 ALA A N 1
ATOM 721 C CA . ALA A 1 94 ? 14.790 -7.205 0.277 1.00 89.25 94 ALA A CA 1
ATOM 722 C C . ALA A 1 94 ? 14.936 -7.712 -1.170 1.00 89.25 94 ALA A C 1
ATOM 724 O O . ALA A 1 94 ? 15.447 -6.990 -2.026 1.00 89.25 94 ALA A O 1
ATOM 725 N N . ALA A 1 95 ? 14.479 -8.939 -1.447 1.00 88.38 95 ALA A N 1
ATOM 726 C CA . ALA A 1 95 ? 14.526 -9.545 -2.777 1.00 88.38 95 ALA A CA 1
ATOM 727 C C . ALA A 1 95 ? 13.297 -9.190 -3.632 1.00 88.38 95 ALA A C 1
ATOM 729 O O . ALA A 1 95 ? 13.438 -8.947 -4.830 1.00 88.38 95 ALA A O 1
ATOM 730 N N . ASP A 1 96 ? 12.108 -9.125 -3.024 1.00 90.62 96 ASP A N 1
ATOM 731 C CA . ASP A 1 96 ? 10.874 -8.676 -3.682 1.00 90.62 96 ASP A CA 1
ATOM 732 C C . ASP A 1 96 ? 10.083 -7.698 -2.792 1.00 90.62 96 ASP A C 1
ATOM 734 O O . ASP A 1 96 ? 9.125 -8.094 -2.120 1.00 90.62 96 ASP A O 1
ATOM 738 N N . PRO A 1 97 ? 10.420 -6.393 -2.814 1.00 91.50 97 PRO A N 1
ATOM 739 C CA . PRO A 1 97 ? 9.702 -5.384 -2.031 1.00 91.50 97 PRO A CA 1
ATOM 740 C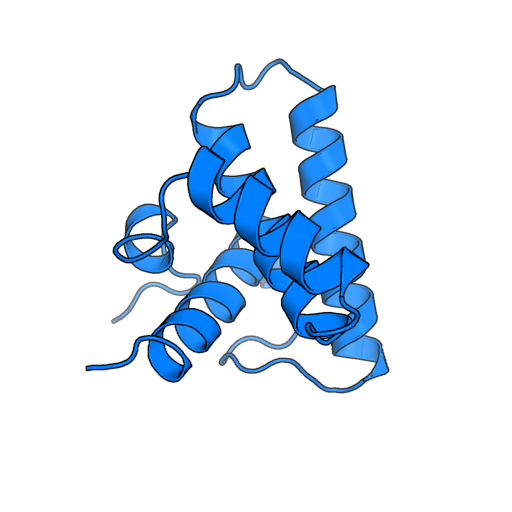 C . PRO A 1 97 ? 8.214 -5.285 -2.405 1.00 91.50 97 PRO A C 1
ATOM 742 O O . PRO A 1 97 ? 7.362 -4.942 -1.585 1.00 91.50 97 PRO A O 1
ATOM 745 N N . ARG A 1 98 ? 7.871 -5.598 -3.661 1.00 93.88 98 ARG A N 1
ATOM 746 C CA . ARG A 1 98 ? 6.490 -5.537 -4.166 1.00 93.88 98 ARG A CA 1
ATOM 747 C C . ARG A 1 98 ? 5.650 -6.692 -3.628 1.00 93.88 98 ARG A C 1
ATOM 749 O O . ARG A 1 98 ? 4.430 -6.559 -3.522 1.00 93.88 98 ARG A O 1
ATOM 756 N N . GLY A 1 99 ? 6.296 -7.799 -3.267 1.00 95.31 99 GLY A N 1
ATOM 757 C CA . GLY A 1 99 ? 5.683 -8.945 -2.609 1.00 95.31 99 GLY A CA 1
ATOM 758 C C . GLY A 1 99 ? 4.925 -8.565 -1.338 1.00 95.31 99 GLY A C 1
ATOM 759 O O . GLY A 1 99 ? 3.806 -9.040 -1.137 1.00 95.31 99 GLY A O 1
ATOM 760 N N . TYR A 1 100 ? 5.467 -7.626 -0.554 1.00 96.94 100 TYR A N 1
ATOM 761 C CA . TYR A 1 100 ? 4.803 -7.112 0.645 1.00 96.94 100 TYR A CA 1
ATOM 762 C C . TYR A 1 100 ? 3.464 -6.434 0.318 1.00 96.94 100 TYR A C 1
ATOM 764 O O . TYR A 1 100 ? 2.431 -6.776 0.895 1.00 96.94 100 TYR A O 1
ATOM 772 N N . ILE A 1 101 ? 3.445 -5.535 -0.679 1.00 97.25 101 ILE A N 1
ATOM 773 C CA . ILE A 1 101 ? 2.210 -4.868 -1.136 1.00 97.25 101 ILE A CA 1
ATOM 774 C C . ILE A 1 101 ? 1.166 -5.908 -1.545 1.00 97.25 101 ILE A C 1
ATOM 776 O O . ILE A 1 101 ? 0.005 -5.812 -1.154 1.00 97.25 101 ILE A O 1
ATOM 780 N N . ARG A 1 102 ? 1.574 -6.897 -2.345 1.00 97.06 102 ARG A N 1
ATOM 781 C CA . ARG A 1 102 ? 0.671 -7.908 -2.909 1.00 97.06 102 ARG A CA 1
ATOM 782 C C . ARG A 1 102 ? 0.066 -8.795 -1.829 1.00 97.06 102 ARG A C 1
ATOM 784 O O . ARG A 1 102 ? -1.131 -9.066 -1.888 1.00 97.06 102 ARG A O 1
ATOM 791 N N . GLN A 1 103 ? 0.858 -9.204 -0.836 1.00 95.81 103 GLN A N 1
ATOM 792 C CA . GLN A 1 103 ? 0.368 -9.942 0.329 1.00 95.81 103 GLN A CA 1
ATOM 793 C C . GLN A 1 103 ? -0.713 -9.146 1.062 1.00 95.81 103 GLN A C 1
ATOM 795 O O . GLN A 1 103 ? -1.834 -9.627 1.246 1.00 95.81 103 GLN A O 1
ATOM 800 N N . GLU A 1 104 ? -0.376 -7.924 1.469 1.00 97.25 104 GLU A N 1
ATOM 801 C CA . GLU A 1 104 ? -1.270 -7.104 2.280 1.00 97.25 104 GLU A CA 1
ATOM 802 C C . GLU A 1 104 ? -2.533 -6.720 1.502 1.00 97.25 104 GLU A C 1
ATOM 804 O O . GLU A 1 104 ? -3.637 -6.747 2.052 1.00 97.25 104 GLU A O 1
ATOM 809 N N . TYR A 1 105 ? -2.402 -6.435 0.202 1.00 97.19 105 TYR A N 1
ATOM 810 C CA . TYR A 1 105 ? -3.533 -6.081 -0.648 1.00 97.19 105 TYR A CA 1
ATOM 811 C C . TYR A 1 105 ? -4.468 -7.266 -0.873 1.00 97.19 105 TYR A C 1
ATOM 813 O O . TYR A 1 105 ? -5.678 -7.097 -0.752 1.00 97.19 105 TYR A O 1
ATOM 821 N N . ALA A 1 106 ? -3.941 -8.464 -1.147 1.00 95.44 106 ALA A N 1
ATOM 822 C CA . ALA A 1 106 ? -4.764 -9.657 -1.342 1.00 95.44 106 ALA A CA 1
ATOM 823 C C . ALA A 1 106 ? -5.637 -9.945 -0.107 1.00 95.44 106 ALA A C 1
ATOM 825 O O . ALA A 1 106 ? -6.830 -10.233 -0.228 1.00 95.44 106 ALA A O 1
ATOM 826 N N . LEU A 1 107 ? -5.065 -9.799 1.092 1.00 94.75 107 LEU A N 1
ATOM 827 C CA . LEU A 1 107 ? -5.784 -9.982 2.354 1.00 94.75 107 LEU A CA 1
ATOM 828 C C . LEU A 1 107 ? -6.792 -8.865 2.622 1.00 94.75 107 LEU A C 1
ATOM 830 O O . LEU A 1 107 ? -7.906 -9.138 3.071 1.00 94.75 107 LEU A O 1
ATOM 834 N N . TRP A 1 108 ? -6.428 -7.613 2.339 1.00 95.44 108 TRP A N 1
ATOM 835 C CA . TRP A 1 108 ? -7.352 -6.485 2.434 1.00 95.44 108 TRP A CA 1
ATOM 836 C C . TRP A 1 108 ? -8.539 -6.657 1.480 1.00 95.44 108 TRP A C 1
ATOM 838 O O . TRP A 1 108 ? -9.685 -6.511 1.903 1.00 95.44 108 TRP A O 1
ATOM 848 N N . ALA A 1 109 ? -8.289 -7.027 0.224 1.00 93.31 109 ALA A N 1
ATOM 849 C CA . ALA A 1 109 ? -9.322 -7.221 -0.783 1.00 93.31 109 ALA A CA 1
ATOM 850 C C . ALA A 1 109 ? -10.268 -8.355 -0.373 1.00 93.31 109 ALA A C 1
ATOM 852 O O . ALA A 1 109 ? -11.479 -8.155 -0.352 1.00 93.31 109 ALA A O 1
ATOM 853 N N . ALA A 1 110 ? -9.743 -9.502 0.067 1.00 90.44 110 ALA A N 1
ATOM 854 C CA . ALA A 1 110 ? -10.561 -10.621 0.538 1.00 90.44 110 ALA A CA 1
ATOM 855 C C . ALA A 1 110 ? -11.495 -10.249 1.709 1.00 90.44 110 ALA A C 1
ATOM 857 O O . ALA A 1 110 ? -12.599 -10.775 1.803 1.00 90.44 110 ALA A O 1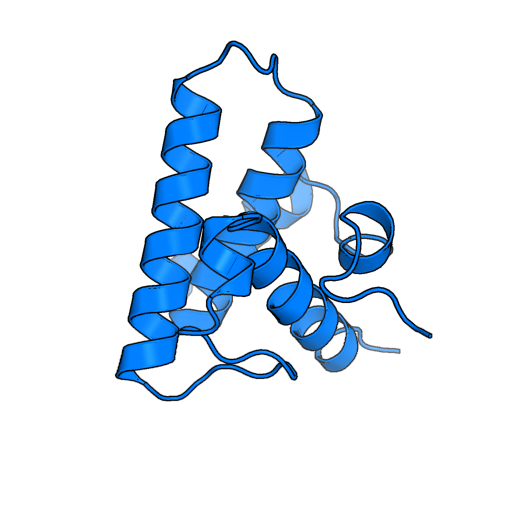
ATOM 858 N N . ARG A 1 111 ? -11.083 -9.321 2.584 1.00 90.25 111 ARG A N 1
ATOM 859 C CA . ARG A 1 111 ? -11.900 -8.834 3.714 1.00 90.25 111 ARG A CA 1
ATOM 860 C C . ARG A 1 111 ? -12.939 -7.782 3.314 1.00 90.25 111 ARG A C 1
ATOM 862 O O . ARG A 1 111 ? -13.926 -7.615 4.022 1.00 90.25 111 ARG A O 1
ATOM 869 N N . ASN A 1 112 ? -12.703 -7.058 2.219 1.00 83.62 112 ASN A N 1
ATOM 870 C CA . ASN A 1 112 ? -13.509 -5.907 1.797 1.00 83.62 112 ASN A CA 1
ATOM 871 C C . ASN A 1 112 ? -14.316 -6.145 0.513 1.00 83.62 112 ASN A C 1
ATOM 873 O O . ASN A 1 112 ? -15.099 -5.282 0.113 1.00 83.62 112 ASN A O 1
ATOM 877 N N . THR A 1 113 ? -14.165 -7.307 -0.120 1.00 67.94 113 THR A N 1
ATOM 878 C CA . THR A 1 113 ? -15.054 -7.731 -1.202 1.00 67.94 113 THR A CA 1
ATOM 879 C C . THR A 1 113 ? -16.408 -8.046 -0.566 1.00 67.94 113 THR A C 1
ATOM 881 O O . THR A 1 113 ? -16.543 -9.030 0.160 1.00 67.94 113 THR A O 1
ATOM 884 N N . ARG A 1 114 ? -17.404 -7.174 -0.760 1.00 46.03 114 ARG A N 1
ATOM 885 C CA . ARG A 1 114 ? -18.789 -7.508 -0.400 1.00 46.03 114 ARG A CA 1
ATOM 886 C C . ARG A 1 114 ? -19.278 -8.641 -1.318 1.00 46.03 114 ARG A C 1
ATOM 888 O O . ARG A 1 114 ? -18.923 -8.604 -2.496 1.00 46.03 114 ARG A O 1
ATOM 895 N N . PRO A 1 115 ? -20.046 -9.619 -0.799 1.00 38.66 115 PRO A N 1
ATOM 896 C CA . PRO A 1 115 ? -20.760 -10.578 -1.640 1.00 38.66 115 PRO A CA 1
ATOM 897 C C . PRO A 1 115 ? -21.750 -9.884 -2.581 1.00 38.66 115 PRO A C 1
ATOM 899 O O . PRO A 1 115 ? -22.210 -8.765 -2.241 1.00 38.66 115 PRO A O 1
#

Secondary structure (DSSP, 8-state):
---SSPPHHHHHTTPPPHHHHHHHHHHHHHTT-S-HHHHHHHHHHHHHHHHHHS-TT-HHHHHHHHHHHHHHHHHHHHHT---SSS-TT-THHHH-HHHHHHHHHHHHHHHH---